Protein AF-A0A937ZVI8-F1 (afdb_monomer_lite)

pLDDT: mean 73.99, std 17.03, range [35.22, 91.44]

Foldseek 3Di:
DDDDDDDDDDDDDDDPDPCDDPPDDDDDDPPDPPDDDDDPPPQALAEEEQAQAEDPDFAADPVDNGTPSVVSLVVQVVVCVVVVVVNRYDYPTHVPADHDHPVCLVPPPVVSQVVVSHPHYHYD

Radius of gyration: 35.88 Å; chains: 1; bounding box: 98×74×37 Å

Structure (mmCIF, N/CA/C/O backbone):
data_AF-A0A937ZVI8-F1
#
_entry.id   AF-A0A937ZVI8-F1
#
loop_
_atom_site.group_PDB
_atom_site.id
_atom_site.type_symbol
_atom_site.label_atom_id
_atom_site.label_alt_id
_atom_site.label_comp_id
_atom_site.label_asym_id
_atom_site.label_entity_id
_atom_site.label_seq_id
_atom_site.pdbx_PDB_ins_code
_atom_site.Cartn_x
_atom_site.Cartn_y
_atom_site.Cartn_z
_atom_site.occupancy
_atom_site.B_iso_or_equiv
_atom_site.auth_seq_id
_atom_site.auth_comp_id
_atom_site.auth_asym_id
_atom_site.auth_atom_id
_atom_site.pdbx_PDB_model_num
ATOM 1 N N . MET A 1 1 ? 68.620 57.233 1.569 1.00 38.91 1 MET A N 1
ATOM 2 C CA . MET A 1 1 ? 69.884 57.837 1.076 1.00 38.91 1 MET A CA 1
ATOM 3 C C . MET A 1 1 ? 70.498 56.953 -0.018 1.00 38.91 1 MET A C 1
ATOM 5 O O . MET A 1 1 ? 69.952 55.891 -0.277 1.00 38.91 1 MET A O 1
ATOM 9 N N . LYS A 1 2 ? 71.583 57.401 -0.669 1.00 35.47 2 LYS A N 1
ATOM 10 C CA . LYS A 1 2 ? 72.492 56.610 -1.543 1.00 35.47 2 LYS A CA 1
ATOM 11 C C . LYS A 1 2 ? 73.635 55.998 -0.691 1.00 35.47 2 LYS A C 1
ATOM 13 O O . LYS A 1 2 ? 73.753 56.447 0.451 1.00 35.47 2 LYS A O 1
ATOM 18 N N . PRO A 1 3 ? 74.516 55.102 -1.202 1.00 52.72 3 PRO A N 1
ATOM 19 C CA . PRO A 1 3 ? 74.607 54.474 -2.538 1.00 52.72 3 PRO A CA 1
ATOM 20 C C . PRO A 1 3 ? 73.961 53.051 -2.514 1.00 52.72 3 PRO A C 1
ATOM 22 O O . PRO A 1 3 ? 72.868 52.986 -1.963 1.00 52.72 3 PRO A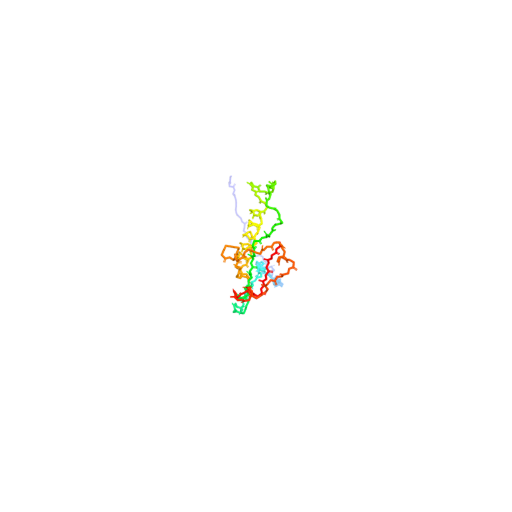 O 1
ATOM 25 N N . THR A 1 4 ? 74.386 51.914 -3.104 1.00 35.22 4 THR A N 1
ATOM 26 C CA . THR A 1 4 ? 75.599 51.471 -3.845 1.00 35.22 4 THR A CA 1
ATOM 27 C C . THR A 1 4 ? 75.280 50.253 -4.747 1.00 35.22 4 THR A C 1
ATOM 29 O O . THR A 1 4 ? 74.232 49.631 -4.601 1.00 35.22 4 THR A O 1
ATOM 32 N N . LYS A 1 5 ? 76.192 49.882 -5.661 1.00 43.06 5 LYS A N 1
ATOM 33 C CA . LYS A 1 5 ? 76.269 48.575 -6.356 1.00 43.06 5 LYS A CA 1
ATOM 34 C C . LYS A 1 5 ? 77.743 48.174 -6.534 1.00 43.06 5 LYS A C 1
ATOM 36 O O . LYS A 1 5 ? 78.508 49.051 -6.913 1.00 43.06 5 LYS A O 1
ATOM 41 N N . LEU A 1 6 ? 78.101 46.896 -6.376 1.00 36.12 6 LEU A N 1
ATOM 42 C CA . LEU A 1 6 ? 79.258 46.180 -6.977 1.00 36.12 6 LEU A CA 1
ATOM 43 C C . LEU A 1 6 ? 79.015 44.667 -6.700 1.00 36.12 6 LEU A C 1
ATOM 45 O O . LEU A 1 6 ? 78.644 44.367 -5.572 1.00 36.12 6 LEU A O 1
ATOM 49 N N . ILE A 1 7 ? 78.982 43.692 -7.629 1.00 42.34 7 ILE A N 1
ATOM 50 C CA . ILE A 1 7 ? 79.819 43.275 -8.793 1.00 42.34 7 ILE A CA 1
ATOM 51 C C . ILE A 1 7 ? 80.617 41.987 -8.450 1.00 42.34 7 ILE A C 1
ATOM 53 O O . ILE A 1 7 ? 80.908 41.761 -7.283 1.00 42.34 7 ILE A O 1
ATOM 57 N N . ALA A 1 8 ? 80.949 41.179 -9.477 1.00 38.50 8 ALA A N 1
ATOM 58 C CA . ALA A 1 8 ? 81.505 39.805 -9.452 1.00 38.50 8 ALA A CA 1
ATOM 59 C C . ALA A 1 8 ? 80.479 38.728 -9.013 1.00 38.50 8 ALA A C 1
ATOM 61 O O . ALA A 1 8 ? 79.952 38.799 -7.912 1.00 38.50 8 ALA A O 1
ATOM 62 N N . SER A 1 9 ? 80.034 37.753 -9.822 1.00 40.28 9 SER A N 1
ATOM 63 C CA . SER A 1 9 ? 80.483 37.157 -11.104 1.00 40.28 9 SER A CA 1
ATOM 64 C C . SER A 1 9 ? 81.711 36.236 -11.029 1.00 40.28 9 SER A C 1
ATOM 66 O O . SER A 1 9 ? 82.773 36.694 -10.626 1.00 40.28 9 SER A O 1
ATOM 68 N N . VAL A 1 10 ? 81.539 34.996 -11.532 1.00 46.44 10 VAL A N 1
ATOM 69 C CA . VAL A 1 10 ? 82.510 33.874 -11.683 1.00 46.44 10 VAL A CA 1
ATOM 70 C C . VAL A 1 10 ? 83.139 33.411 -10.341 1.00 46.44 10 VAL A C 1
ATOM 72 O O . VAL A 1 10 ? 83.755 34.195 -9.638 1.00 46.44 10 VAL A O 1
ATOM 75 N N . PHE A 1 11 ? 83.005 32.158 -9.882 1.00 38.22 11 PHE A N 1
ATOM 76 C CA . PHE A 1 11 ? 83.443 30.933 -10.570 1.00 38.22 11 PHE A CA 1
ATOM 77 C C . PHE A 1 11 ? 82.665 29.649 -10.183 1.00 38.22 11 PHE A C 1
ATOM 79 O O . PHE A 1 11 ? 81.807 29.648 -9.309 1.00 38.22 11 PHE A O 1
ATOM 86 N N . ALA A 1 12 ? 82.985 28.565 -10.895 1.00 43.25 12 ALA A N 1
ATOM 87 C CA . ALA A 1 12 ? 82.353 27.242 -10.930 1.00 43.25 12 ALA A CA 1
ATOM 88 C C . ALA A 1 12 ? 81.940 26.563 -9.601 1.00 43.25 12 ALA A C 1
ATOM 90 O O . ALA A 1 12 ? 82.729 26.480 -8.666 1.00 43.25 12 ALA A O 1
ATOM 91 N N . LEU A 1 13 ? 80.813 25.835 -9.656 1.00 41.50 13 LEU A N 1
ATOM 92 C CA . LEU A 1 13 ? 80.852 24.362 -9.639 1.00 41.50 13 LEU A CA 1
ATOM 93 C C . LEU A 1 13 ? 79.623 23.773 -10.361 1.00 41.50 13 LEU A C 1
ATOM 95 O O . LEU A 1 13 ? 78.490 24.065 -9.988 1.00 41.50 13 LEU A O 1
ATOM 99 N N . VAL A 1 14 ? 79.826 22.916 -11.370 1.00 48.56 14 VAL A N 1
ATOM 100 C CA . VAL A 1 14 ? 78.731 22.128 -11.970 1.00 48.56 14 VAL A CA 1
ATOM 101 C C . VAL A 1 14 ? 78.557 20.846 -11.159 1.00 48.56 14 VAL A C 1
ATOM 103 O O . VAL A 1 14 ? 79.192 19.830 -11.431 1.00 48.56 14 VAL A O 1
ATOM 106 N N . ALA A 1 15 ? 77.699 20.902 -10.144 1.00 48.09 15 ALA A N 1
ATOM 107 C CA . ALA A 1 15 ? 77.208 19.706 -9.473 1.00 48.09 15 ALA A CA 1
ATOM 108 C C . ALA A 1 15 ? 76.068 19.099 -10.307 1.00 48.09 15 ALA A C 1
ATOM 110 O O . ALA A 1 15 ? 74.988 19.681 -10.405 1.00 48.09 15 ALA A O 1
ATOM 111 N N . VAL A 1 16 ? 76.299 17.928 -10.909 1.00 57.56 16 VAL A N 1
ATOM 112 C CA . VAL A 1 16 ? 75.227 17.143 -11.538 1.00 57.56 16 VAL A CA 1
ATOM 113 C C . VAL A 1 16 ? 74.374 16.536 -10.428 1.00 57.56 16 VAL A C 1
ATOM 115 O O . VAL A 1 16 ? 74.706 15.494 -9.866 1.00 57.56 16 VAL A O 1
ATOM 118 N N . VAL A 1 17 ? 73.280 17.215 -10.091 1.00 60.25 17 VAL A N 1
ATOM 119 C CA . VAL A 1 17 ? 72.252 16.682 -9.193 1.00 60.25 17 VAL A CA 1
ATOM 120 C C . VAL A 1 17 ? 71.387 15.706 -10.003 1.00 60.25 17 VAL A C 1
ATOM 122 O O . VAL A 1 17 ? 70.902 16.099 -11.067 1.00 60.25 17 VAL A O 1
ATOM 125 N N . PRO A 1 18 ? 71.180 14.449 -9.566 1.00 54.78 18 PRO A N 1
ATOM 126 C CA . PRO A 1 18 ? 70.275 13.544 -10.264 1.00 54.78 18 PRO A CA 1
ATOM 127 C C . PRO A 1 18 ? 68.852 14.111 -10.233 1.00 54.78 18 PRO A C 1
ATOM 129 O O . PRO A 1 18 ? 68.358 14.527 -9.184 1.00 54.78 18 PRO A O 1
ATOM 132 N N . LEU A 1 19 ? 68.196 14.132 -11.396 1.00 50.53 19 LEU A N 1
ATOM 133 C CA . LEU A 1 19 ? 66.848 14.669 -11.563 1.00 50.53 19 LEU A CA 1
ATOM 134 C C . LEU A 1 19 ? 65.811 13.703 -10.965 1.00 50.53 19 LEU A C 1
ATOM 136 O O . LEU A 1 19 ? 65.161 12.948 -11.687 1.00 50.53 19 LEU A O 1
ATOM 140 N N . SER A 1 20 ? 65.669 13.715 -9.639 1.00 53.06 20 SER A N 1
ATOM 141 C CA . SER A 1 20 ? 64.601 12.998 -8.940 1.00 53.06 20 SER A CA 1
ATOM 142 C C . SER A 1 20 ? 63.248 13.443 -9.493 1.00 53.06 20 SER A C 1
ATOM 144 O O . SER A 1 20 ? 62.907 14.627 -9.444 1.00 53.06 20 SER A O 1
ATOM 146 N N . ALA A 1 21 ? 62.496 12.497 -10.056 1.00 53.81 21 ALA A N 1
ATOM 147 C CA . ALA A 1 21 ? 61.259 12.789 -10.763 1.00 53.81 21 ALA A CA 1
ATOM 148 C C . ALA A 1 21 ? 60.228 13.429 -9.822 1.00 53.81 21 ALA A C 1
ATOM 150 O O . ALA A 1 21 ? 59.733 12.788 -8.896 1.00 53.81 21 ALA A O 1
ATOM 151 N N . GLN A 1 22 ? 59.879 14.691 -10.083 1.00 55.53 22 GLN A N 1
ATOM 152 C CA . GLN A 1 22 ? 58.757 15.350 -9.421 1.00 55.53 22 GLN A CA 1
ATOM 153 C C . GLN A 1 22 ? 57.456 14.760 -9.972 1.00 55.53 22 GLN A C 1
ATOM 155 O O . GLN A 1 22 ? 56.917 15.231 -10.973 1.00 55.53 22 GLN A O 1
ATOM 160 N N . THR A 1 23 ? 56.972 13.697 -9.332 1.00 50.56 23 THR A N 1
ATOM 161 C CA . THR A 1 23 ? 55.664 13.107 -9.616 1.00 50.56 23 THR A CA 1
ATOM 162 C C . THR A 1 23 ? 54.579 14.121 -9.276 1.00 50.56 23 THR A C 1
ATOM 164 O O . THR A 1 23 ? 54.222 14.295 -8.110 1.00 50.56 23 THR A O 1
ATOM 167 N N . VAL A 1 24 ? 54.058 14.804 -10.298 1.00 53.50 24 VAL A N 1
ATOM 168 C CA . VAL A 1 24 ? 52.857 15.632 -10.169 1.00 53.50 24 VAL A CA 1
ATOM 169 C C . VAL A 1 24 ? 51.725 14.715 -9.723 1.00 53.50 24 VAL A C 1
ATOM 171 O O . VAL A 1 24 ? 51.295 13.848 -10.482 1.00 53.50 24 VAL A O 1
ATOM 174 N N . SER A 1 25 ? 51.262 14.887 -8.484 1.00 52.59 25 SER A N 1
ATOM 175 C CA . SER A 1 25 ? 50.062 14.197 -8.024 1.00 52.59 25 SER A CA 1
ATOM 176 C C . SER A 1 25 ? 48.899 14.663 -8.887 1.00 52.59 25 SER A C 1
ATOM 178 O O . SER A 1 25 ? 48.567 15.850 -8.887 1.00 52.59 25 SER A O 1
ATOM 180 N N . ALA A 1 26 ? 48.271 13.737 -9.606 1.00 62.53 26 ALA A N 1
ATOM 181 C CA . ALA A 1 26 ? 46.976 14.011 -10.207 1.00 62.53 26 ALA A CA 1
ATOM 182 C C . ALA A 1 26 ? 45.983 14.420 -9.098 1.00 62.53 26 ALA A C 1
ATOM 184 O O . ALA A 1 26 ? 46.128 13.958 -7.955 1.00 62.53 26 ALA A O 1
ATOM 185 N N . PRO A 1 27 ? 44.979 15.268 -9.394 1.00 65.00 27 PRO A N 1
ATOM 186 C CA . PRO A 1 27 ? 43.823 15.376 -8.513 1.00 65.00 27 PRO A CA 1
ATOM 187 C C . PRO A 1 27 ? 43.203 13.978 -8.351 1.00 65.00 27 PRO A C 1
ATOM 189 O O . PRO A 1 27 ? 43.241 13.196 -9.307 1.00 65.00 27 PRO A O 1
ATOM 192 N N . PRO A 1 28 ? 42.651 13.634 -7.174 1.00 61.53 28 PRO A N 1
ATOM 193 C CA . PRO A 1 28 ? 42.031 12.332 -6.978 1.00 61.53 28 PRO A CA 1
ATOM 194 C C . PRO A 1 28 ? 40.920 12.149 -8.012 1.00 61.53 28 PRO A C 1
ATOM 196 O O . PRO A 1 28 ? 40.003 12.971 -8.098 1.00 61.53 28 PRO A O 1
ATOM 199 N N . ALA A 1 29 ? 41.021 11.083 -8.809 1.00 65.62 29 ALA A N 1
ATOM 200 C CA . ALA A 1 29 ? 39.939 10.686 -9.691 1.00 65.62 29 ALA A CA 1
ATOM 201 C C . ALA A 1 29 ? 38.690 10.477 -8.830 1.00 65.62 29 ALA A C 1
ATOM 203 O O . ALA A 1 29 ? 38.746 9.828 -7.786 1.00 65.62 29 ALA A O 1
ATOM 204 N N . SER A 1 30 ? 37.575 11.083 -9.228 1.00 63.38 30 SER A N 1
ATOM 205 C CA . SER A 1 30 ? 36.323 10.908 -8.506 1.00 63.38 30 SER A CA 1
ATOM 206 C C . SER A 1 30 ? 35.825 9.487 -8.747 1.00 63.38 30 SER A C 1
ATOM 208 O O . SER A 1 30 ? 35.243 9.219 -9.793 1.00 63.38 30 SER A O 1
ATOM 210 N N . GLU A 1 31 ? 36.046 8.587 -7.786 1.00 63.34 31 GLU A N 1
ATOM 211 C CA . GLU A 1 31 ? 35.473 7.231 -7.762 1.00 63.34 31 GLU A CA 1
ATOM 212 C C . GLU A 1 31 ? 33.961 7.287 -7.462 1.00 63.34 31 GLU A C 1
ATOM 214 O O . GLU A 1 31 ? 33.452 6.736 -6.487 1.00 63.34 31 GLU A O 1
ATOM 219 N N . GLY A 1 32 ? 33.229 8.014 -8.308 1.00 68.25 32 GLY A N 1
ATOM 220 C CA . GLY A 1 32 ? 31.784 7.919 -8.411 1.00 68.25 32 GLY A CA 1
ATOM 221 C C . GLY A 1 32 ? 31.431 6.613 -9.109 1.00 68.25 32 GLY A C 1
ATOM 222 O O . GLY A 1 32 ? 31.945 6.322 -10.187 1.00 68.25 32 GLY A O 1
ATOM 223 N N . ILE A 1 33 ? 30.557 5.820 -8.493 1.00 74.06 33 ILE A N 1
ATOM 224 C CA . ILE A 1 33 ? 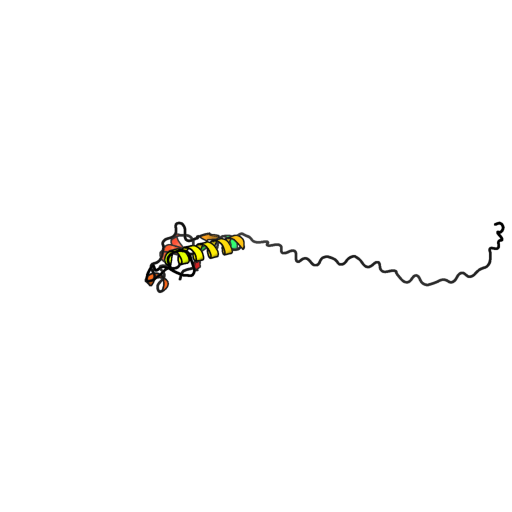30.096 4.558 -9.073 1.00 74.06 33 ILE A CA 1
ATOM 225 C C . ILE A 1 33 ? 29.132 4.882 -10.222 1.00 74.06 33 ILE A C 1
ATOM 227 O O . ILE A 1 33 ? 27.974 5.227 -9.986 1.00 74.06 33 ILE A O 1
ATOM 231 N N . GLU A 1 34 ? 29.602 4.773 -11.464 1.00 70.69 34 GLU A N 1
ATOM 232 C CA . GLU A 1 34 ? 28.763 4.922 -12.657 1.00 70.69 34 GLU A CA 1
ATOM 233 C C . GLU A 1 34 ? 27.942 3.642 -12.889 1.00 70.69 34 GLU A C 1
ATOM 235 O O . GLU A 1 34 ? 28.371 2.691 -13.544 1.00 70.69 34 GLU A O 1
ATOM 240 N N . VAL A 1 35 ? 26.748 3.592 -12.293 1.00 75.19 35 VAL A N 1
ATOM 241 C CA . VAL A 1 35 ? 25.824 2.456 -12.426 1.00 75.19 35 VAL A CA 1
ATOM 242 C C . VAL A 1 35 ? 25.081 2.544 -13.760 1.00 75.19 35 VAL A C 1
ATOM 244 O O . VAL A 1 35 ? 24.065 3.227 -13.872 1.00 75.19 35 VAL A O 1
ATOM 247 N N . THR A 1 36 ? 25.568 1.820 -14.768 1.00 67.19 36 THR A N 1
ATOM 248 C CA . THR A 1 36 ? 24.861 1.660 -16.050 1.00 67.19 36 THR A CA 1
ATOM 249 C C . THR A 1 36 ? 23.926 0.450 -15.991 1.00 67.19 36 THR A C 1
ATOM 251 O O . THR A 1 36 ? 24.372 -0.693 -16.101 1.00 67.19 36 THR A O 1
ATOM 254 N N . VAL A 1 37 ? 22.620 0.685 -15.845 1.00 69.56 37 VAL A N 1
ATOM 255 C CA . VAL A 1 37 ? 21.599 -0.354 -16.075 1.00 69.56 37 VAL A CA 1
ATOM 256 C C . VAL A 1 37 ? 21.524 -0.615 -17.583 1.00 69.56 37 VAL A C 1
ATOM 258 O O . VAL A 1 37 ? 21.490 0.329 -18.366 1.00 69.56 37 VAL A O 1
ATOM 261 N N . SER A 1 38 ? 21.597 -1.887 -17.989 1.00 59.06 38 SER A N 1
ATOM 262 C CA . SER A 1 38 ? 21.757 -2.282 -19.404 1.00 59.06 38 SER A CA 1
ATOM 263 C C . SER A 1 38 ? 20.717 -3.292 -19.905 1.00 59.06 38 SER A C 1
ATOM 265 O O . SER A 1 38 ? 20.832 -3.743 -21.041 1.00 59.06 38 SER A O 1
ATOM 267 N N . ASP A 1 39 ? 19.713 -3.640 -19.094 1.00 53.81 39 ASP A N 1
ATOM 268 C CA . ASP A 1 39 ? 18.536 -4.385 -19.555 1.00 53.81 39 ASP A CA 1
ATOM 269 C C . ASP A 1 39 ? 17.279 -3.946 -18.783 1.00 53.81 39 ASP A C 1
ATOM 271 O O . ASP A 1 39 ? 17.071 -4.298 -17.621 1.00 53.81 39 ASP A O 1
ATOM 275 N N . ASP A 1 40 ? 16.469 -3.121 -19.446 1.00 55.28 40 ASP A N 1
ATOM 276 C CA . ASP A 1 40 ? 15.228 -2.526 -18.935 1.00 55.28 40 ASP A CA 1
ATOM 277 C C . ASP A 1 40 ? 13.971 -3.228 -19.496 1.00 55.28 40 ASP A C 1
ATOM 279 O O . ASP A 1 40 ? 12.868 -2.693 -19.404 1.00 55.28 40 ASP A O 1
ATOM 283 N N . ALA A 1 41 ? 14.098 -4.410 -20.114 1.00 55.25 41 ALA A N 1
ATOM 284 C CA . ALA A 1 41 ? 12.961 -5.078 -20.752 1.00 55.25 41 ALA A CA 1
ATOM 285 C C . ALA A 1 41 ? 12.159 -5.955 -19.774 1.00 55.25 41 ALA A C 1
ATOM 287 O O . ALA A 1 41 ? 10.989 -5.678 -19.516 1.00 55.25 41 ALA A O 1
ATOM 288 N N . GLU A 1 42 ? 12.773 -7.004 -19.214 1.00 54.53 42 GLU A N 1
ATOM 289 C CA . GLU A 1 42 ? 12.041 -8.012 -18.423 1.00 54.53 42 GLU A CA 1
ATOM 290 C C . GLU A 1 42 ? 11.621 -7.512 -17.030 1.00 54.53 42 GLU A C 1
ATOM 292 O O . GLU A 1 42 ? 10.558 -7.874 -16.530 1.00 54.53 42 GLU A O 1
ATOM 297 N N . TRP A 1 43 ? 12.423 -6.647 -16.403 1.00 50.34 43 TRP A N 1
ATOM 298 C CA . TRP A 1 43 ? 12.176 -6.180 -15.031 1.00 50.34 43 TRP A CA 1
ATOM 299 C C . TRP A 1 43 ? 11.101 -5.094 -14.944 1.00 50.34 43 TRP A C 1
ATOM 301 O O . TRP A 1 43 ? 10.401 -4.999 -13.938 1.00 50.34 43 TRP A O 1
ATOM 311 N N . GLN A 1 44 ? 10.938 -4.293 -16.001 1.00 54.50 44 GLN A N 1
ATOM 312 C CA . GLN A 1 44 ? 9.999 -3.174 -16.004 1.00 54.50 44 GLN A CA 1
ATOM 313 C C . GLN A 1 44 ? 8.530 -3.623 -16.016 1.00 54.50 44 GLN A C 1
ATOM 315 O O . GLN A 1 44 ? 7.672 -2.820 -15.663 1.00 54.50 44 GLN A O 1
ATOM 320 N N . ASP A 1 45 ? 8.196 -4.844 -16.449 1.00 59.00 45 ASP A N 1
ATOM 321 C CA . ASP A 1 45 ? 6.803 -5.323 -16.562 1.00 59.00 45 ASP A CA 1
ATOM 322 C C . ASP A 1 45 ? 6.310 -6.163 -15.368 1.00 59.00 45 ASP A C 1
ATOM 324 O O . ASP A 1 45 ? 5.170 -6.618 -15.387 1.00 59.00 45 ASP A O 1
ATOM 328 N N . LEU A 1 46 ? 7.102 -6.282 -14.291 1.00 69.88 46 LEU A N 1
ATOM 329 C CA . LEU A 1 46 ? 6.656 -6.870 -13.019 1.00 69.88 46 LEU A CA 1
ATOM 330 C C . LEU A 1 46 ? 5.508 -6.053 -12.403 1.00 69.88 46 LEU A C 1
ATOM 332 O O . LEU A 1 46 ? 5.707 -5.000 -11.778 1.00 69.88 46 LEU A O 1
ATOM 336 N N . GLY A 1 47 ? 4.287 -6.556 -12.574 1.00 81.88 47 GLY A N 1
ATOM 337 C CA . GLY A 1 47 ? 3.073 -5.902 -12.115 1.00 81.88 47 GLY A CA 1
ATOM 338 C C . GLY A 1 47 ? 2.815 -6.176 -10.639 1.00 81.88 47 GLY A C 1
ATOM 339 O O . GLY A 1 47 ? 2.673 -7.326 -10.218 1.00 81.88 47 GLY A O 1
ATOM 340 N N . ILE A 1 48 ? 2.697 -5.115 -9.837 1.00 87.94 48 ILE A N 1
ATOM 341 C CA . ILE A 1 48 ? 2.371 -5.229 -8.410 1.00 87.94 48 ILE A CA 1
ATOM 342 C C . ILE A 1 48 ? 1.043 -4.535 -8.097 1.00 87.94 48 ILE A C 1
ATOM 344 O O . ILE A 1 48 ? 0.909 -3.316 -8.212 1.00 87.94 48 ILE A O 1
ATOM 348 N N . ALA A 1 49 ? 0.039 -5.323 -7.712 1.00 89.44 49 ALA A N 1
ATOM 349 C CA . ALA A 1 49 ? -1.250 -4.821 -7.252 1.00 89.44 49 ALA A CA 1
ATOM 350 C C . ALA A 1 49 ? -1.169 -4.480 -5.762 1.00 89.44 49 ALA A C 1
ATOM 352 O O . ALA A 1 49 ? -0.881 -5.349 -4.940 1.00 89.44 49 ALA A O 1
ATOM 353 N N . ILE A 1 50 ? -1.444 -3.224 -5.411 1.00 89.69 50 ILE A N 1
ATOM 354 C CA . ILE A 1 50 ? -1.491 -2.748 -4.027 1.00 89.69 50 ILE A CA 1
ATOM 355 C C . ILE A 1 50 ? -2.945 -2.421 -3.708 1.00 89.69 50 ILE A C 1
ATOM 357 O O . ILE A 1 50 ? -3.486 -1.405 -4.153 1.00 89.69 50 ILE A O 1
ATOM 361 N N . THR A 1 51 ? -3.596 -3.301 -2.952 1.00 90.69 51 THR A N 1
ATOM 362 C CA . THR A 1 51 ? -4.981 -3.086 -2.537 1.00 90.69 51 THR A CA 1
ATOM 363 C C . THR A 1 51 ? -5.051 -2.035 -1.439 1.00 90.69 51 THR A C 1
ATOM 365 O O . THR A 1 51 ? -4.061 -1.679 -0.802 1.00 90.69 51 THR A O 1
ATOM 368 N N . THR A 1 52 ? -6.259 -1.560 -1.158 1.00 90.12 52 THR A N 1
ATOM 369 C CA . THR A 1 52 ? -6.538 -0.940 0.138 1.00 90.12 52 THR A CA 1
ATOM 370 C C . THR A 1 52 ? -6.269 -1.946 1.252 1.00 90.12 52 THR A C 1
ATOM 372 O O . THR A 1 52 ? -6.660 -3.108 1.109 1.00 90.12 52 THR A O 1
ATOM 375 N N . PHE A 1 53 ? -5.675 -1.505 2.360 1.00 89.88 53 PHE A N 1
ATOM 376 C CA . PHE A 1 53 ? -5.647 -2.310 3.581 1.00 89.88 53 PHE A CA 1
ATOM 377 C C . PHE A 1 53 ? -7.065 -2.368 4.156 1.00 89.88 53 PHE A C 1
ATOM 379 O O . PHE A 1 53 ? -7.720 -1.330 4.311 1.00 89.88 53 PHE A O 1
ATOM 386 N N . ALA A 1 54 ? -7.557 -3.579 4.389 1.00 87.56 54 ALA A N 1
ATOM 387 C CA . ALA A 1 54 ? -8.900 -3.839 4.867 1.00 87.56 54 ALA A CA 1
ATOM 388 C C . ALA A 1 54 ? -8.992 -3.620 6.382 1.00 87.56 54 ALA A C 1
ATOM 390 O O . ALA A 1 54 ? -8.005 -3.593 7.114 1.00 87.56 54 ALA A O 1
ATOM 391 N N . THR A 1 55 ? -10.215 -3.472 6.878 1.00 86.50 55 THR A N 1
ATOM 392 C CA . THR A 1 55 ? -10.483 -3.405 8.312 1.00 86.50 55 THR A CA 1
ATOM 393 C C . THR A 1 55 ? -11.740 -4.206 8.619 1.00 86.50 55 THR A C 1
ATOM 395 O O . THR A 1 55 ? -12.652 -4.257 7.794 1.00 86.50 55 THR A O 1
ATOM 398 N N . ASP A 1 56 ? -11.767 -4.862 9.777 1.00 87.06 56 ASP A N 1
ATOM 399 C CA . ASP A 1 56 ? -12.950 -5.557 10.297 1.00 87.06 56 ASP A CA 1
ATOM 400 C C . ASP A 1 56 ? -14.085 -4.544 10.540 1.00 87.06 56 ASP A C 1
ATOM 402 O O . ASP A 1 56 ? -15.187 -4.682 10.013 1.00 87.06 56 ASP A O 1
ATOM 406 N N . GLN A 1 57 ? -13.771 -3.457 11.254 1.00 86.56 57 GLN A N 1
ATOM 407 C CA . GLN A 1 57 ? -14.711 -2.403 11.626 1.00 86.56 57 GLN A CA 1
ATOM 408 C C . GLN A 1 57 ? -14.143 -1.030 11.259 1.00 86.56 57 GLN A C 1
ATOM 410 O O . GLN A 1 57 ? -13.024 -0.693 11.658 1.00 86.56 57 GLN A O 1
ATOM 415 N N . ASP A 1 58 ? -14.915 -0.215 10.532 1.00 88.62 58 ASP A N 1
ATOM 416 C CA . ASP A 1 58 ? -14.486 1.142 10.186 1.00 88.62 58 ASP A CA 1
ATOM 417 C C . ASP A 1 58 ? -14.749 2.116 11.345 1.00 88.62 58 ASP A C 1
ATOM 419 O O . ASP A 1 58 ? -15.889 2.496 11.613 1.00 88.62 58 ASP A O 1
ATOM 423 N N . VAL A 1 59 ? -13.690 2.495 12.066 1.00 90.69 59 VAL A N 1
ATOM 424 C CA . VAL A 1 59 ? -13.772 3.275 13.313 1.00 90.69 59 VAL A CA 1
ATOM 425 C C . VAL A 1 59 ? -12.849 4.499 13.286 1.00 90.69 59 VAL A C 1
ATOM 427 O O . VAL A 1 59 ? -11.780 4.436 12.677 1.00 90.69 59 VAL A O 1
ATOM 430 N N . PRO A 1 60 ? -13.202 5.621 13.949 1.00 90.06 60 PRO A N 1
ATOM 431 C CA . PRO A 1 60 ? -12.334 6.795 14.037 1.00 90.06 60 PRO A CA 1
ATOM 432 C C . PRO A 1 60 ? -10.966 6.475 14.654 1.00 90.06 60 PRO A C 1
ATOM 434 O O . PRO A 1 60 ? -10.873 5.840 15.706 1.00 90.06 60 PRO A O 1
ATOM 437 N N . THR A 1 61 ? -9.895 6.957 14.023 1.00 82.62 61 THR A N 1
ATOM 438 C CA . THR A 1 61 ? -8.511 6.741 14.472 1.00 82.62 61 THR A CA 1
ATOM 439 C C . THR A 1 61 ? -7.923 7.986 15.141 1.00 82.62 61 THR A C 1
ATOM 441 O O . THR A 1 61 ? -8.426 9.093 14.979 1.00 82.62 61 THR A O 1
ATOM 444 N N . ARG A 1 62 ? -6.817 7.819 15.882 1.00 82.44 62 ARG A N 1
ATOM 445 C CA . ARG A 1 62 ? -5.930 8.941 16.268 1.00 82.44 62 ARG A CA 1
ATOM 446 C C . ARG A 1 62 ? -4.768 9.157 15.290 1.00 82.44 62 ARG A C 1
ATOM 448 O O . ARG A 1 62 ? -4.085 10.168 15.383 1.00 82.44 62 ARG A O 1
ATOM 455 N N . ALA A 1 63 ? -4.518 8.195 14.399 1.00 74.56 63 ALA A N 1
ATOM 456 C CA . ALA A 1 63 ? -3.405 8.213 13.447 1.00 74.56 63 ALA A CA 1
ATOM 457 C C . ALA A 1 63 ? -3.720 8.994 12.157 1.00 74.56 63 ALA A C 1
ATOM 459 O O . ALA A 1 63 ? -2.809 9.364 11.424 1.00 74.56 63 ALA A O 1
ATOM 460 N N . SER A 1 64 ? -4.998 9.269 11.892 1.00 73.44 64 SER A N 1
ATOM 461 C CA . SER A 1 64 ? -5.462 10.152 10.822 1.00 73.44 64 SER A CA 1
ATOM 462 C C . SER A 1 64 ? -6.619 11.014 11.340 1.00 73.44 64 SER A C 1
ATOM 464 O O . SER A 1 64 ? -7.201 10.710 12.380 1.00 73.44 64 SER A O 1
ATOM 466 N N . ALA A 1 65 ? -7.011 12.051 10.598 1.00 74.00 65 ALA A N 1
ATOM 467 C CA . ALA A 1 65 ? -8.232 12.820 10.871 1.00 74.00 65 ALA A CA 1
ATOM 468 C C . ALA A 1 65 ? -9.526 12.077 10.445 1.00 74.00 65 ALA A C 1
ATOM 470 O O . ALA A 1 65 ? -10.520 12.711 10.093 1.00 74.00 65 ALA A O 1
ATOM 471 N N . GLY A 1 66 ? -9.498 10.741 10.408 1.00 83.44 66 GLY A N 1
ATOM 472 C CA . GLY A 1 66 ? -10.519 9.898 9.796 1.00 83.44 66 GLY A CA 1
ATOM 473 C C . GLY A 1 66 ? -10.525 8.456 10.312 1.00 83.44 66 GLY A C 1
ATOM 474 O O . GLY A 1 66 ? -9.934 8.131 11.350 1.00 83.44 66 GLY A O 1
ATOM 475 N N . SER A 1 67 ? -11.243 7.598 9.593 1.00 89.75 67 SER A N 1
ATOM 476 C CA . SER A 1 67 ? -11.514 6.209 9.967 1.00 89.75 67 SER A CA 1
ATOM 477 C C . SER A 1 67 ? -10.401 5.217 9.585 1.00 89.75 67 SER A C 1
ATOM 479 O O . SER A 1 67 ? -9.478 5.549 8.833 1.00 89.75 67 SER A O 1
ATOM 481 N N . THR A 1 68 ? -10.461 3.985 10.101 1.00 89.12 68 THR A N 1
ATOM 482 C CA . THR A 1 68 ? -9.488 2.914 9.816 1.00 89.12 68 THR A CA 1
ATOM 483 C C . THR A 1 68 ? -9.394 2.593 8.323 1.00 89.12 68 THR A C 1
ATOM 485 O O . THR A 1 68 ? -8.289 2.418 7.813 1.00 89.12 68 THR A O 1
ATOM 488 N N . ALA A 1 69 ? -10.502 2.621 7.583 1.00 88.75 69 ALA A N 1
ATOM 489 C CA . ALA A 1 69 ? -10.518 2.447 6.133 1.00 88.75 69 ALA A CA 1
ATOM 490 C C . ALA A 1 69 ? -9.946 3.663 5.376 1.00 88.75 69 ALA A C 1
ATOM 492 O O . ALA A 1 69 ? -9.385 3.500 4.292 1.00 88.75 69 ALA A O 1
ATOM 493 N N . GLN A 1 70 ? -10.044 4.885 5.919 1.00 89.00 70 GLN A N 1
ATOM 494 C CA . GLN A 1 70 ? -9.342 6.047 5.349 1.00 89.00 70 GLN A CA 1
ATOM 495 C C . GLN A 1 70 ? -7.824 5.915 5.528 1.00 89.00 70 GLN A C 1
ATOM 497 O O . GLN A 1 70 ? -7.084 6.122 4.566 1.00 89.00 70 GLN A O 1
ATOM 502 N N . LEU A 1 71 ? -7.367 5.497 6.713 1.00 89.69 71 LEU A N 1
ATOM 503 C CA . LEU A 1 71 ? -5.957 5.206 6.982 1.00 89.69 71 LEU A CA 1
ATOM 504 C C . LEU A 1 71 ? -5.429 4.070 6.085 1.00 89.69 71 LEU A C 1
ATOM 506 O O . LEU A 1 71 ? -4.369 4.209 5.478 1.00 89.69 71 LEU A O 1
ATOM 510 N N . GLY A 1 72 ? -6.192 2.983 5.929 1.00 89.56 72 GLY A N 1
ATOM 511 C CA . GLY A 1 72 ? -5.833 1.854 5.064 1.00 89.56 72 GLY A CA 1
ATOM 512 C C . GLY A 1 72 ? -5.714 2.221 3.578 1.00 89.56 72 GLY A C 1
ATOM 513 O O . GLY A 1 72 ? -4.859 1.680 2.876 1.00 89.56 72 GLY A O 1
ATOM 514 N N . ARG A 1 73 ? -6.498 3.197 3.095 1.00 90.06 73 ARG A N 1
ATOM 515 C CA . ARG A 1 73 ? -6.309 3.793 1.759 1.00 90.06 73 ARG A CA 1
ATOM 516 C C . ARG A 1 73 ? -5.036 4.636 1.680 1.00 90.06 73 ARG A C 1
ATOM 518 O O . ARG A 1 73 ? -4.254 4.451 0.754 1.00 90.06 73 ARG A O 1
ATOM 525 N N . GLN A 1 74 ? -4.792 5.496 2.669 1.00 90.38 74 GLN A N 1
ATOM 526 C CA . GLN A 1 74 ? -3.605 6.359 2.709 1.00 90.38 74 GLN A CA 1
ATOM 527 C C . GLN A 1 74 ? -2.297 5.553 2.738 1.00 90.38 74 GLN A C 1
ATOM 529 O O . GLN A 1 74 ? -1.363 5.894 2.017 1.00 90.38 74 GLN A O 1
ATOM 534 N N . MET A 1 75 ? -2.226 4.448 3.494 1.00 90.25 75 MET A N 1
ATOM 535 C CA . MET A 1 75 ? -1.045 3.570 3.472 1.00 90.25 75 MET A CA 1
ATOM 536 C C . MET A 1 75 ? -0.808 2.958 2.086 1.00 90.25 75 MET A C 1
ATOM 538 O O . MET A 1 75 ? 0.315 2.990 1.587 1.00 90.25 75 MET A O 1
ATOM 542 N N . ALA A 1 76 ? -1.857 2.448 1.437 1.00 91.44 76 ALA A N 1
ATOM 543 C CA . ALA A 1 76 ? -1.760 1.876 0.095 1.00 91.44 76 ALA A CA 1
ATOM 544 C C . ALA A 1 76 ? -1.306 2.912 -0.953 1.00 91.44 76 ALA A C 1
ATOM 546 O O . ALA A 1 76 ? -0.475 2.603 -1.809 1.00 91.44 76 ALA A O 1
ATOM 547 N N . GLU A 1 77 ? -1.777 4.158 -0.859 1.00 90.94 77 GLU A N 1
ATOM 548 C CA . GLU A 1 77 ? -1.327 5.269 -1.710 1.00 90.94 77 GLU A CA 1
ATOM 549 C C . GLU A 1 77 ? 0.142 5.649 -1.449 1.00 90.94 77 GLU A C 1
ATOM 551 O O . GLU A 1 77 ? 0.897 5.835 -2.404 1.00 90.94 77 GLU A O 1
ATOM 556 N N . ILE A 1 78 ? 0.585 5.684 -0.184 1.00 91.38 78 ILE A N 1
ATOM 557 C CA . ILE A 1 78 ? 1.986 5.950 0.191 1.00 91.38 78 ILE A CA 1
ATOM 558 C C . ILE A 1 78 ? 2.923 4.855 -0.340 1.00 91.38 78 ILE A C 1
ATOM 560 O O . ILE A 1 78 ? 3.960 5.178 -0.921 1.00 91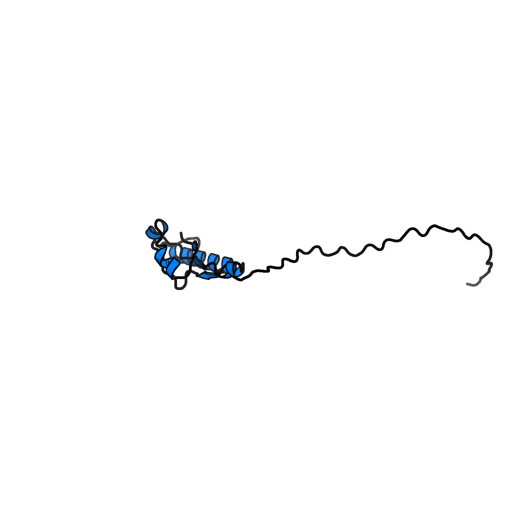.38 78 ILE A O 1
ATOM 564 N N . ILE A 1 79 ? 2.564 3.574 -0.197 1.00 90.44 79 ILE A N 1
ATOM 565 C CA . ILE A 1 79 ? 3.367 2.451 -0.714 1.00 90.44 79 ILE A CA 1
ATOM 566 C C . ILE A 1 79 ? 3.412 2.495 -2.248 1.00 90.44 79 ILE A C 1
ATOM 568 O O . ILE A 1 79 ? 4.489 2.381 -2.830 1.00 90.44 79 ILE A O 1
ATOM 572 N N . SER A 1 80 ? 2.276 2.755 -2.907 1.00 89.75 80 SER A N 1
ATOM 573 C CA . SER A 1 80 ? 2.205 2.901 -4.371 1.00 89.75 80 SER A CA 1
ATOM 574 C C . SER A 1 80 ? 3.095 4.037 -4.881 1.00 89.75 80 SER A C 1
ATOM 576 O O . SER A 1 80 ? 3.826 3.870 -5.857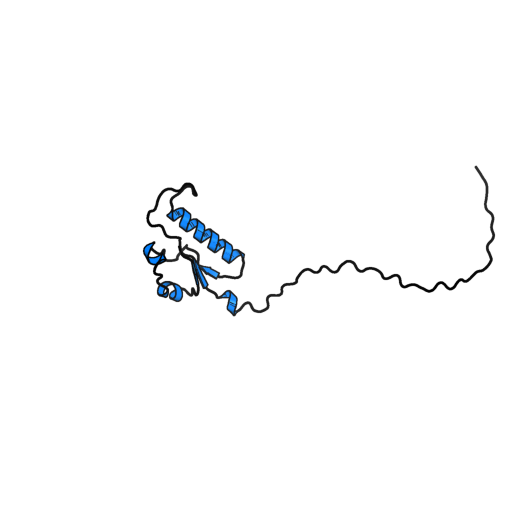 1.00 89.75 80 SER A O 1
ATOM 578 N N . ALA A 1 81 ? 3.068 5.190 -4.206 1.00 90.31 81 ALA A N 1
ATOM 579 C CA . ALA A 1 81 ? 3.928 6.320 -4.532 1.00 90.31 81 ALA A CA 1
ATOM 580 C C . ALA A 1 81 ? 5.410 5.995 -4.289 1.00 90.31 81 ALA A C 1
ATOM 582 O O . ALA A 1 81 ? 6.247 6.338 -5.119 1.00 90.31 81 ALA A O 1
ATOM 583 N N . ASN A 1 82 ? 5.740 5.301 -3.195 1.00 90.12 82 ASN A N 1
ATOM 584 C CA . ASN A 1 82 ? 7.112 4.914 -2.886 1.00 90.12 82 ASN A CA 1
ATOM 585 C C . ASN A 1 82 ? 7.680 3.943 -3.934 1.00 90.12 82 ASN A C 1
ATOM 587 O O . ASN A 1 82 ? 8.730 4.234 -4.503 1.00 90.12 82 ASN A O 1
ATOM 591 N N . LEU A 1 83 ? 6.982 2.849 -4.264 1.00 89.31 83 LEU A N 1
ATOM 592 C CA . LEU A 1 83 ? 7.466 1.892 -5.270 1.00 89.31 83 LEU A CA 1
ATOM 593 C C . LEU A 1 83 ? 7.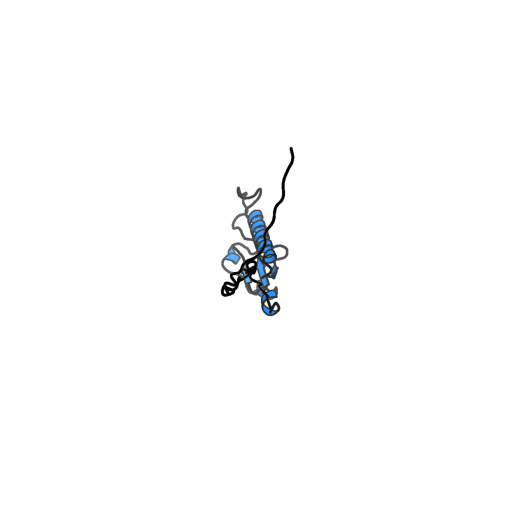633 2.543 -6.650 1.00 89.31 83 LEU A C 1
ATOM 595 O O . LEU A 1 83 ? 8.664 2.346 -7.290 1.00 89.31 83 LEU A O 1
ATOM 599 N N . ARG A 1 84 ? 6.682 3.391 -7.071 1.00 85.38 84 ARG A N 1
ATOM 600 C CA . ARG A 1 84 ? 6.781 4.136 -8.337 1.00 85.38 84 ARG A CA 1
ATOM 601 C C . ARG A 1 84 ? 7.977 5.092 -8.353 1.00 85.38 84 ARG A C 1
ATOM 603 O O . ARG A 1 84 ? 8.650 5.207 -9.370 1.00 85.38 84 ARG A O 1
ATOM 610 N N . ASN A 1 85 ? 8.255 5.767 -7.238 1.00 87.00 85 ASN A N 1
ATOM 611 C CA . ASN A 1 85 ? 9.373 6.706 -7.133 1.00 87.00 85 ASN A CA 1
ATOM 612 C C . ASN A 1 85 ? 10.750 6.010 -7.085 1.00 87.00 85 ASN A C 1
ATOM 614 O O . ASN A 1 85 ? 11.749 6.664 -7.363 1.00 87.00 85 ASN A O 1
ATOM 618 N N . ASN A 1 86 ? 10.814 4.711 -6.760 1.00 85.12 86 ASN A N 1
ATOM 619 C CA . ASN A 1 86 ? 12.043 3.908 -6.852 1.00 85.12 86 ASN A CA 1
ATOM 620 C C . ASN A 1 86 ? 12.326 3.387 -8.279 1.00 85.12 86 ASN A C 1
ATOM 622 O O . ASN A 1 86 ? 13.391 2.826 -8.509 1.00 85.12 86 ASN A O 1
ATOM 626 N N . GLY A 1 87 ? 11.394 3.528 -9.231 1.00 80.50 87 GLY A N 1
ATOM 627 C CA . GLY A 1 87 ? 11.600 3.203 -10.653 1.00 80.50 87 GLY A CA 1
ATOM 628 C C . GLY A 1 87 ? 11.686 1.714 -11.028 1.00 80.50 87 GLY A C 1
ATOM 629 O O . GLY A 1 87 ? 11.655 1.405 -12.212 1.00 80.50 87 GLY A O 1
ATOM 630 N N . LEU A 1 88 ? 11.756 0.800 -10.052 1.00 81.81 88 LEU A N 1
ATOM 631 C CA . LEU A 1 88 ? 11.904 -0.651 -10.265 1.00 81.81 88 LEU A CA 1
ATOM 632 C C . LEU A 1 88 ? 10.572 -1.403 -10.478 1.00 81.81 88 LEU A C 1
ATOM 634 O O . LEU A 1 88 ? 10.579 -2.581 -10.816 1.00 81.81 88 LEU A O 1
ATOM 638 N N . PHE A 1 89 ? 9.424 -0.758 -10.250 1.00 79.69 89 PHE A N 1
ATOM 639 C CA . PHE A 1 89 ? 8.110 -1.411 -10.271 1.00 79.69 89 PHE A CA 1
ATOM 640 C C . PHE A 1 89 ? 7.062 -0.576 -11.010 1.00 79.69 89 PHE A C 1
ATOM 642 O O . PHE A 1 89 ? 7.067 0.656 -10.923 1.00 79.69 89 PHE A O 1
ATOM 649 N N . LYS A 1 90 ? 6.071 -1.251 -11.609 1.00 82.88 90 LYS A N 1
ATOM 650 C CA . LYS A 1 90 ? 4.812 -0.651 -12.087 1.00 82.88 90 LYS A CA 1
ATOM 651 C C . LYS A 1 90 ? 3.664 -0.932 -11.095 1.00 82.88 90 LYS A C 1
ATOM 653 O O . LYS A 1 90 ? 2.875 -1.853 -11.313 1.00 82.88 90 LYS A O 1
ATOM 658 N N . PRO A 1 91 ? 3.541 -0.177 -9.982 1.00 83.12 91 PRO A N 1
ATOM 659 C CA . PRO A 1 91 ? 2.476 -0.398 -9.011 1.00 83.12 91 PRO A CA 1
ATOM 660 C C . PRO A 1 91 ? 1.107 0.038 -9.539 1.00 83.12 91 PRO A C 1
ATOM 662 O O . PRO A 1 91 ? 0.868 1.218 -9.810 1.00 83.12 91 PRO A O 1
ATOM 665 N N . SER A 1 92 ? 0.172 -0.908 -9.581 1.00 83.00 92 SER A N 1
ATOM 666 C CA . SER A 1 92 ? -1.258 -0.611 -9.633 1.00 83.00 92 SER A CA 1
ATOM 667 C C . SER A 1 92 ? -1.729 -0.278 -8.220 1.00 83.00 92 SER A C 1
ATOM 669 O O . SER A 1 92 ? -1.872 -1.169 -7.384 1.00 83.00 92 SER A O 1
ATOM 671 N N . GLY A 1 93 ? -1.919 1.011 -7.938 1.00 76.62 93 GLY A N 1
ATOM 672 C CA . GLY A 1 93 ? -2.387 1.485 -6.633 1.00 76.62 93 GLY A CA 1
ATOM 673 C C . GLY A 1 93 ? -3.884 1.240 -6.384 1.00 76.62 93 GLY A C 1
ATOM 674 O O . GLY A 1 93 ? -4.605 0.825 -7.290 1.00 76.62 93 GLY A O 1
ATOM 675 N N . PRO A 1 94 ? -4.396 1.562 -5.182 1.00 76.00 94 PRO A N 1
ATOM 676 C CA . PRO A 1 94 ? -5.756 1.204 -4.753 1.00 76.00 94 PRO A CA 1
ATOM 677 C C . PRO A 1 94 ? -6.885 1.867 -5.566 1.00 76.00 94 PRO A C 1
ATOM 679 O O . PRO A 1 94 ? -8.030 1.413 -5.535 1.00 76.00 94 PRO A O 1
ATOM 682 N N . GLN A 1 95 ? -6.588 2.948 -6.289 1.00 75.62 95 GLN A N 1
ATOM 683 C CA . GLN A 1 95 ? -7.546 3.694 -7.105 1.00 75.62 95 GLN A CA 1
ATOM 684 C C . GLN A 1 95 ? -7.904 2.897 -8.375 1.00 75.62 95 GLN A C 1
ATOM 686 O O . GLN A 1 95 ? -7.116 2.824 -9.314 1.00 75.62 95 GLN A O 1
ATOM 691 N N . GLY A 1 96 ? -9.102 2.300 -8.412 1.00 69.56 96 GLY A N 1
ATOM 692 C CA . GLY A 1 96 ? -9.586 1.481 -9.540 1.00 69.56 96 GLY A CA 1
ATOM 693 C C . GLY A 1 96 ? -9.342 -0.032 -9.408 1.00 69.56 96 GLY A C 1
ATOM 694 O O . GLY A 1 96 ? -9.705 -0.803 -10.306 1.00 69.56 96 GLY A O 1
ATOM 695 N N . LEU A 1 97 ? -8.774 -0.481 -8.285 1.00 80.62 97 LEU A N 1
ATOM 696 C CA . LEU A 1 97 ? -8.701 -1.900 -7.932 1.00 80.62 97 LEU A CA 1
ATOM 697 C C . LEU A 1 97 ? -9.908 -2.336 -7.076 1.00 80.62 97 LEU A C 1
ATOM 699 O O . LEU A 1 97 ? -10.485 -1.516 -6.357 1.00 80.62 97 LEU A O 1
ATOM 703 N N . PRO A 1 98 ? -10.300 -3.626 -7.121 1.00 80.06 98 PRO A N 1
ATOM 704 C CA . PRO A 1 98 ? -11.204 -4.206 -6.136 1.00 80.06 98 PRO A CA 1
ATOM 705 C C . PRO A 1 98 ? -10.614 -4.052 -4.731 1.00 80.06 98 PRO A C 1
ATOM 707 O O . PRO A 1 98 ? -9.413 -4.228 -4.541 1.00 80.06 98 PRO A O 1
ATOM 710 N N . GLN A 1 99 ? -11.456 -3.756 -3.745 1.00 83.50 99 GLN A N 1
ATOM 711 C CA . GLN A 1 99 ? -11.050 -3.707 -2.341 1.00 83.50 99 GLN A CA 1
ATOM 712 C C . GLN A 1 99 ? -11.385 -5.065 -1.707 1.00 83.50 99 GLN A C 1
ATOM 714 O O . GLN A 1 99 ? -12.568 -5.416 -1.674 1.00 83.50 99 GLN A O 1
ATOM 719 N N . PRO A 1 100 ? -10.396 -5.861 -1.252 1.00 84.00 100 PRO A N 1
ATOM 720 C CA . PRO A 1 100 ? -10.670 -7.101 -0.538 1.00 84.00 100 PRO A CA 1
ATOM 721 C C . PRO A 1 100 ? -11.445 -6.825 0.751 1.00 84.00 100 PRO A C 1
ATOM 723 O O . PRO A 1 100 ? -11.163 -5.865 1.468 1.00 84.00 100 PRO A O 1
ATOM 726 N N . SER A 1 101 ? -12.388 -7.703 1.085 1.00 85.69 101 SER A N 1
ATOM 727 C CA . SER A 1 101 ? -12.898 -7.775 2.456 1.00 85.69 101 SER A CA 1
ATOM 728 C C . SER A 1 101 ? -11.817 -8.320 3.398 1.00 85.69 101 SER A C 1
ATOM 730 O O . SER A 1 101 ? -10.933 -9.067 2.976 1.00 85.69 101 SER A O 1
ATOM 732 N N . PHE A 1 102 ? -11.914 -8.007 4.693 1.00 85.38 102 PHE A N 1
ATOM 733 C CA . PHE A 1 102 ? -10.948 -8.461 5.703 1.00 85.38 102 PHE A CA 1
ATOM 734 C C . PHE A 1 102 ? -10.764 -9.996 5.720 1.00 85.38 102 PHE A C 1
ATOM 736 O O . PHE A 1 102 ? -9.652 -10.489 5.885 1.00 85.38 102 PHE A O 1
ATOM 743 N N . GLY A 1 103 ? -11.821 -10.770 5.435 1.00 85.50 103 GLY A N 1
ATOM 744 C CA . GLY A 1 103 ? -11.724 -12.229 5.293 1.00 85.50 103 GLY A CA 1
ATOM 745 C C . GLY A 1 103 ? -10.901 -12.695 4.079 1.00 85.50 103 GLY A C 1
ATOM 746 O O . GLY A 1 103 ? -10.200 -13.699 4.164 1.00 85.50 103 GLY A O 1
ATOM 747 N N . GLN A 1 104 ? -10.920 -11.950 2.968 1.00 85.69 104 GLN A N 1
ATOM 748 C CA . GLN A 1 104 ? -10.129 -12.261 1.765 1.00 85.69 104 GLN A CA 1
ATOM 749 C C . GLN A 1 104 ? -8.640 -11.918 1.925 1.00 85.69 104 GLN A C 1
ATOM 751 O O . GLN A 1 104 ? -7.809 -12.460 1.196 1.00 85.69 104 GLN A O 1
ATOM 756 N N . VAL A 1 105 ? -8.270 -11.092 2.912 1.00 86.81 105 VAL A N 1
ATOM 757 C CA . VAL A 1 105 ? -6.857 -10.866 3.267 1.00 86.81 105 VAL A CA 1
ATOM 758 C C . VAL A 1 105 ? -6.185 -12.184 3.681 1.00 86.81 105 VAL A C 1
ATOM 760 O O . VAL A 1 105 ? -5.046 -12.447 3.301 1.00 86.81 105 VAL A O 1
ATOM 763 N N . GLN A 1 106 ? -6.924 -13.047 4.390 1.00 85.25 106 GLN A N 1
ATOM 764 C CA . GLN A 1 106 ? -6.478 -14.367 4.858 1.00 85.25 106 GLN A CA 1
ATOM 765 C C . GLN A 1 106 ? -6.653 -15.488 3.813 1.00 85.25 106 GLN A C 1
ATOM 767 O O . GLN A 1 106 ? -6.264 -16.630 4.050 1.00 85.25 106 GLN A O 1
ATOM 772 N N . SER A 1 107 ? -7.291 -15.214 2.673 1.00 88.81 107 SER A N 1
ATOM 773 C CA . SER A 1 107 ? -7.591 -16.200 1.623 1.00 88.81 107 SER A CA 1
ATOM 774 C C . SER A 1 107 ? -7.716 -15.485 0.271 1.00 88.81 107 SER A C 1
ATOM 776 O O . SER A 1 107 ? -8.828 -15.152 -0.148 1.00 88.81 107 SER A O 1
ATOM 778 N N . PRO A 1 108 ? -6.582 -15.185 -0.395 1.00 86.19 108 PRO A N 1
ATOM 779 C CA . PRO A 1 108 ? -6.556 -14.256 -1.520 1.00 86.19 108 PRO A CA 1
ATOM 780 C C . PRO A 1 108 ? -7.066 -14.902 -2.812 1.00 86.19 108 PRO A C 1
ATOM 782 O O . PRO A 1 108 ? -6.583 -15.959 -3.223 1.00 86.19 108 PRO A O 1
ATOM 785 N N . ASP A 1 109 ? -7.978 -14.229 -3.517 1.00 88.19 109 ASP A N 1
ATOM 786 C CA . ASP A 1 109 ? -8.341 -14.613 -4.886 1.00 88.19 109 ASP A CA 1
ATOM 787 C C . ASP A 1 109 ? -7.262 -14.140 -5.873 1.00 88.19 109 ASP A C 1
ATOM 789 O O . ASP A 1 109 ? -7.340 -13.071 -6.481 1.00 88.19 109 ASP A O 1
ATOM 793 N N . TYR A 1 110 ? -6.229 -14.964 -6.040 1.00 87.19 110 TYR A N 1
ATOM 794 C CA . TYR A 1 110 ? -5.162 -14.738 -7.015 1.00 87.19 110 TYR A CA 1
ATOM 795 C C . TYR A 1 110 ? -5.634 -14.768 -8.484 1.00 87.19 110 TYR A C 1
ATOM 797 O O . TYR A 1 110 ? -4.864 -14.391 -9.368 1.00 87.19 110 TYR A O 1
ATOM 805 N N . GLY A 1 111 ? -6.859 -15.214 -8.785 1.00 87.44 111 GLY A N 1
ATOM 806 C CA . GLY A 1 111 ? -7.420 -15.173 -10.138 1.00 87.44 111 GLY A CA 1
ATOM 807 C C . GLY A 1 111 ? -7.708 -13.740 -10.590 1.00 87.44 111 GLY A C 1
ATOM 808 O O . GLY A 1 111 ? -7.316 -13.345 -11.689 1.00 87.44 111 GLY A O 1
ATOM 809 N N . VAL A 1 112 ? -8.303 -12.937 -9.700 1.00 86.31 112 VAL A N 1
ATOM 810 C CA . VAL A 1 112 ? -8.619 -11.513 -9.932 1.00 86.31 112 VAL A CA 1
ATOM 811 C C . VAL A 1 112 ? -7.370 -10.681 -10.243 1.00 86.31 112 VAL A C 1
ATOM 813 O O . VAL A 1 112 ? -7.43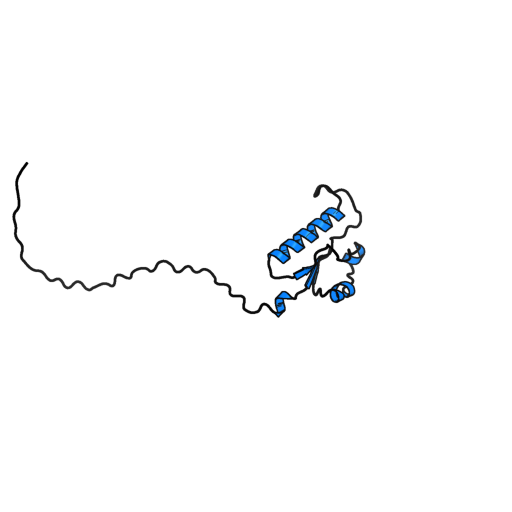5 -9.757 -11.055 1.00 86.31 112 VAL A O 1
ATOM 816 N N . TRP A 1 113 ? -6.234 -11.009 -9.622 1.00 86.12 113 TRP A N 1
ATOM 817 C CA . TRP A 1 113 ? -4.982 -10.257 -9.763 1.00 86.12 113 TRP A CA 1
ATOM 818 C C . TRP A 1 113 ? -4.180 -10.662 -11.003 1.00 86.12 113 TRP A C 1
ATOM 820 O O . TRP A 1 113 ? -3.744 -9.790 -11.754 1.00 86.12 113 TRP A O 1
ATOM 830 N N . ARG A 1 114 ? -4.099 -11.963 -11.315 1.00 84.56 114 ARG A N 1
ATOM 831 C CA . ARG A 1 114 ? -3.490 -12.440 -12.572 1.00 84.56 114 ARG A CA 1
ATOM 832 C C . ARG A 1 114 ? -4.203 -11.881 -13.803 1.00 84.56 114 ARG A C 1
ATOM 834 O O . ARG A 1 114 ? -3.548 -11.429 -14.733 1.00 84.56 114 ARG A O 1
ATOM 841 N N . GLY A 1 115 ? -5.538 -11.806 -13.772 1.00 83.44 115 GLY A N 1
ATOM 842 C CA . GLY A 1 115 ? -6.343 -11.172 -14.827 1.00 83.44 115 GLY A CA 1
ATOM 843 C C . GLY A 1 115 ? -6.155 -9.651 -14.975 1.00 83.44 115 GLY A C 1
ATOM 844 O O . GLY A 1 115 ? -6.796 -9.045 -15.831 1.00 83.44 115 GLY A O 1
ATOM 845 N N . ARG A 1 116 ? -5.308 -9.026 -14.146 1.00 82.50 116 ARG A N 1
ATOM 846 C CA . ARG A 1 116 ? -4.942 -7.600 -14.186 1.00 82.50 116 ARG A CA 1
ATOM 847 C C . ARG A 1 116 ? -3.454 -7.374 -14.481 1.00 82.50 116 ARG A C 1
ATOM 849 O O . ARG A 1 116 ? -2.986 -6.254 -14.312 1.00 82.50 116 ARG A O 1
ATOM 856 N N . ASN A 1 117 ? -2.736 -8.413 -14.922 1.00 83.06 117 ASN A N 1
ATOM 857 C CA . ASN A 1 117 ? -1.281 -8.409 -15.110 1.00 83.06 117 ASN A CA 1
ATOM 858 C C . ASN A 1 117 ? -0.536 -8.018 -13.820 1.00 83.06 117 ASN A C 1
ATOM 860 O O . ASN A 1 117 ? 0.342 -7.163 -13.837 1.00 83.06 117 ASN A O 1
ATOM 864 N N . ALA A 1 118 ? -0.943 -8.598 -12.685 1.00 85.75 118 ALA A N 1
ATOM 865 C CA . ALA A 1 118 ? -0.235 -8.463 -11.419 1.00 85.75 118 ALA A CA 1
ATOM 866 C C . ALA A 1 118 ? 0.353 -9.815 -10.990 1.00 85.75 118 ALA A C 1
ATOM 868 O O . ALA A 1 118 ? -0.374 -10.718 -10.563 1.00 85.75 118 ALA A O 1
ATOM 869 N N . ASP A 1 119 ? 1.675 -9.931 -11.096 1.00 85.81 119 ASP A N 1
ATOM 870 C CA . ASP A 1 119 ? 2.477 -11.061 -10.617 1.00 85.81 119 ASP A CA 1
ATOM 871 C C . ASP A 1 119 ? 2.578 -11.060 -9.087 1.00 85.81 119 ASP A C 1
ATOM 873 O O . ASP A 1 119 ? 2.644 -12.111 -8.446 1.00 85.81 119 ASP A O 1
ATOM 877 N N . MET A 1 120 ? 2.560 -9.860 -8.498 1.00 88.81 120 MET A N 1
ATOM 878 C CA . MET A 1 120 ? 2.685 -9.620 -7.064 1.00 88.81 120 MET A CA 1
ATOM 879 C C . MET A 1 120 ? 1.440 -8.929 -6.493 1.00 88.81 120 MET A C 1
ATOM 881 O O . MET A 1 120 ? 0.831 -8.064 -7.122 1.00 88.81 120 MET A O 1
ATOM 885 N N . LEU A 1 121 ? 1.092 -9.286 -5.254 1.00 89.81 121 LEU A N 1
ATOM 886 C CA . LEU A 1 121 ? -0.046 -8.745 -4.511 1.00 89.81 121 LEU A CA 1
ATOM 887 C C . LEU A 1 121 ? 0.414 -8.224 -3.147 1.00 89.81 121 LEU A C 1
ATOM 889 O O . LEU A 1 121 ? 1.030 -8.960 -2.377 1.00 89.81 121 LEU A O 1
ATOM 893 N N . VAL A 1 122 ? 0.057 -6.980 -2.833 1.00 90.81 122 VAL A N 1
ATOM 894 C CA . VAL A 1 122 ? 0.191 -6.369 -1.508 1.00 90.81 122 VAL A CA 1
ATOM 895 C C . VAL A 1 122 ? -1.206 -6.067 -0.979 1.00 90.81 122 VAL A C 1
ATOM 897 O O . VAL A 1 122 ? -1.957 -5.306 -1.588 1.00 90.81 122 VAL A O 1
ATOM 900 N N . GLN A 1 123 ? -1.532 -6.671 0.159 1.00 89.19 123 GLN A N 1
ATOM 901 C CA . GLN A 1 123 ? -2.777 -6.495 0.904 1.00 89.19 123 GLN A CA 1
ATOM 902 C C . GLN A 1 123 ? -2.506 -6.707 2.402 1.00 89.19 123 GLN A C 1
ATOM 904 O O . GLN A 1 123 ? -1.463 -7.254 2.770 1.00 89.19 123 GLN A O 1
ATOM 909 N N . GLY A 1 124 ? -3.447 -6.306 3.254 1.00 85.94 124 GLY A N 1
ATOM 910 C CA . GLY A 1 124 ? -3.419 -6.477 4.710 1.00 85.94 124 GLY A CA 1
ATOM 911 C C . GLY A 1 124 ? -4.709 -5.982 5.345 1.00 85.94 124 GLY A C 1
ATOM 912 O O . GLY A 1 124 ? -5.548 -5.457 4.580 1.00 85.94 124 GLY A O 1
#

Sequence (124 aa):
MKPTKLIASVFALVAVVPLSAQTVSAPPASEGIEVTVSDDAEWQDLGIAITTFATDQDVPTRASAGSTAQLGRQMAEIISANLRNNGLFKPSGPQGLPQPSFGQVQSPDYGVWRGRNADMLVQG

Secondary structure (DSSP, 8-state):
------------------------PPPPP-----------SSGGG-EEEEPPPP-SS--B-SSSSSBHHHHHHHHHHHHHHHHHHTSS-EEE-STTS----HHHHTS--HHHHHTTT-SEEE--